Protein AF-A0A4R5L0E7-F1 (afdb_monomer)

pLDDT: mean 81.96, std 18.84, range [42.91, 97.5]

Foldseek 3Di:
DDPVVVVVVVVVVVVLVVVLVVDPDDPVVSVVVVLVVLLVVLCVCVVVVVDPSVVSNVVSVVVVVVVVPDDDDDDDDDPPPPPPPPDDPPPVVVVVVVVVPPPPDD

Sequence (106 aa):
MTDELRAKIGTVAGKLVQEAMTTRLTWEEIVAAFGLAAKATAQAAASAGDAPADECVARARRYFEDAFAQDVHVVIADGDAAKGDAEADENPLLATARRRHMSKLH

Organism: NCBI:txid2546446

Radius of gyration: 26.23 Å; Cα contacts (8 Å, |Δi|>4): 30; chains: 1; bounding box: 37×28×89 Å

Secondary structure (DSSP, 8-state):
--HHHHHHHHHHHHHHHHHHHHSS--HHHHHHHHHHHHHHHHHHHHHTTSS-HHHHHHHHHHHHHHHHTS--------TT------S----HHHHHHHHHSSS---

Solvent-accessible surface area (backbone atoms only — not comparable to full-atom values): 6640 Å² total; per-residue (Å²): 132,55,72,68,58,50,53,52,51,51,54,52,51,51,53,52,51,56,55,50,68,73,43,96,60,53,71,69,55,48,52,51,49,50,53,51,49,44,46,50,52,15,47,51,41,22,73,74,64,78,44,59,54,69,57,28,36,54,49,37,52,51,54,50,54,61,54,67,72,50,94,78,86,86,81,84,78,64,95,77,69,66,79,72,92,81,83,85,84,77,60,75,74,59,64,61,58,60,65,68,72,73,77,82,83,130

Structure (mmCIF, N/CA/C/O backbone):
data_AF-A0A4R5L0E7-F1
#
_entry.id   AF-A0A4R5L0E7-F1
#
loop_
_atom_site.group_PDB
_atom_site.id
_atom_site.type_symbol
_atom_site.label_atom_id
_atom_site.label_alt_id
_atom_site.label_comp_id
_atom_site.label_asym_id
_atom_site.label_entity_id
_atom_site.label_seq_id
_atom_site.pdbx_PDB_ins_code
_atom_site.Cartn_x
_atom_site.Cartn_y
_atom_site.Cartn_z
_atom_site.occupancy
_atom_site.B_iso_or_equiv
_atom_site.auth_seq_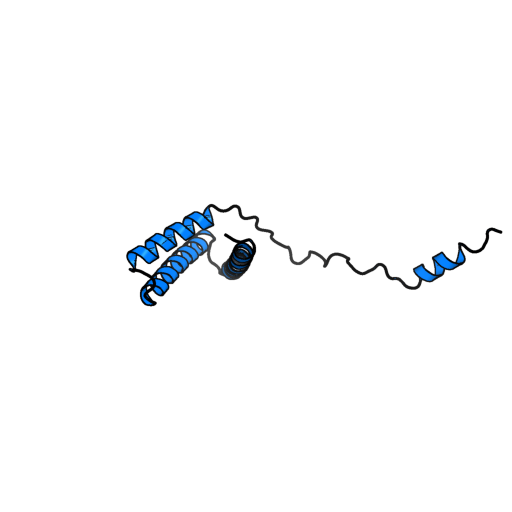id
_atom_site.auth_comp_id
_atom_site.auth_asym_id
_atom_site.auth_atom_id
_atom_site.pdbx_PDB_model_num
ATOM 1 N N . MET A 1 1 ? 13.780 -7.331 5.938 1.00 70.69 1 MET A N 1
ATOM 2 C CA . MET A 1 1 ? 13.447 -5.926 6.262 1.00 70.69 1 MET A CA 1
ATOM 3 C C . MET A 1 1 ? 14.115 -5.593 7.582 1.00 70.69 1 MET A C 1
ATOM 5 O O . MET A 1 1 ? 13.987 -6.401 8.490 1.00 70.69 1 MET A O 1
ATOM 9 N N . THR A 1 2 ? 14.871 -4.498 7.675 1.00 85.94 2 THR A N 1
ATOM 10 C CA . THR A 1 2 ? 15.464 -4.073 8.955 1.00 85.94 2 THR A CA 1
ATOM 11 C C . THR A 1 2 ? 14.374 -3.559 9.896 1.00 85.94 2 THR A C 1
ATOM 13 O O . THR A 1 2 ? 13.331 -3.097 9.426 1.00 85.94 2 THR A O 1
ATOM 16 N N . ASP A 1 3 ? 14.610 -3.606 11.208 1.00 86.06 3 ASP A N 1
ATOM 17 C CA . ASP A 1 3 ? 13.640 -3.111 12.197 1.00 86.06 3 ASP A CA 1
ATOM 18 C C . ASP A 1 3 ? 13.341 -1.619 12.009 1.00 86.06 3 ASP A C 1
ATOM 20 O O . ASP A 1 3 ? 12.195 -1.188 12.122 1.00 86.06 3 ASP A O 1
ATOM 24 N N . GLU A 1 4 ? 14.344 -0.837 11.605 1.00 90.69 4 GLU A N 1
ATOM 25 C CA . GLU A 1 4 ? 14.171 0.580 11.284 1.00 90.69 4 GLU A CA 1
ATOM 26 C C . GLU A 1 4 ? 13.243 0.796 10.076 1.00 90.69 4 GLU A C 1
ATOM 28 O O . GLU A 1 4 ? 12.351 1.646 10.110 1.00 90.69 4 GLU A O 1
ATOM 33 N N . LEU A 1 5 ? 13.416 0.013 9.004 1.00 87.00 5 LEU A N 1
ATOM 34 C CA . LEU A 1 5 ? 12.550 0.093 7.826 1.00 87.00 5 LEU A CA 1
ATOM 35 C C . LEU A 1 5 ? 11.119 -0.343 8.168 1.00 87.00 5 LEU A C 1
ATOM 37 O O . LEU A 1 5 ? 10.165 0.311 7.749 1.00 87.00 5 LEU A O 1
ATOM 41 N N . ARG A 1 6 ? 10.968 -1.392 8.986 1.00 86.50 6 ARG A N 1
ATOM 42 C CA . ARG A 1 6 ? 9.667 -1.852 9.488 1.00 86.50 6 ARG A CA 1
ATOM 43 C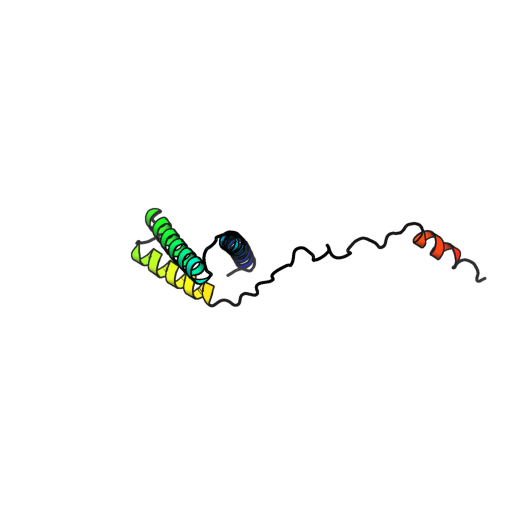 C . ARG A 1 6 ? 8.957 -0.758 10.288 1.00 86.50 6 ARG A C 1
ATOM 45 O O . ARG A 1 6 ? 7.787 -0.492 10.033 1.00 86.50 6 ARG A O 1
ATOM 52 N N . ALA A 1 7 ? 9.659 -0.093 11.205 1.00 89.31 7 ALA A N 1
ATOM 53 C CA . ALA A 1 7 ? 9.104 0.988 12.020 1.00 89.31 7 ALA A CA 1
ATOM 54 C C . ALA A 1 7 ? 8.665 2.196 11.173 1.00 89.31 7 ALA A C 1
ATOM 56 O O . ALA A 1 7 ? 7.596 2.768 11.404 1.00 89.31 7 ALA A O 1
ATOM 57 N N . LYS A 1 8 ? 9.454 2.559 10.152 1.00 93.62 8 LYS A N 1
ATOM 58 C CA . LYS A 1 8 ? 9.103 3.624 9.198 1.00 93.62 8 LYS A CA 1
ATOM 59 C C . LYS A 1 8 ? 7.842 3.277 8.411 1.00 93.62 8 LYS A C 1
ATOM 61 O O . LYS A 1 8 ? 6.932 4.101 8.346 1.00 93.62 8 LYS A O 1
ATOM 66 N N . ILE A 1 9 ? 7.760 2.060 7.871 1.00 91.62 9 ILE A N 1
ATOM 67 C CA . ILE A 1 9 ? 6.571 1.583 7.151 1.00 91.62 9 ILE A CA 1
ATOM 68 C C . ILE A 1 9 ? 5.352 1.580 8.077 1.00 91.62 9 ILE A C 1
ATOM 70 O O . ILE A 1 9 ? 4.319 2.124 7.701 1.00 91.62 9 ILE A O 1
ATOM 74 N N . GLY A 1 10 ? 5.483 1.065 9.303 1.00 91.38 10 GLY A N 1
ATOM 75 C CA . GLY A 1 10 ? 4.404 1.062 10.295 1.00 91.38 10 GLY A CA 1
ATOM 76 C C . GLY A 1 10 ? 3.910 2.469 10.644 1.00 91.38 10 GLY A C 1
ATOM 77 O O . GLY A 1 10 ? 2.708 2.705 10.701 1.00 91.38 10 GLY A O 1
ATOM 78 N N . THR A 1 11 ? 4.823 3.433 10.790 1.00 93.50 11 THR A N 1
ATOM 79 C CA . THR A 1 11 ? 4.471 4.842 11.041 1.00 93.50 11 THR A CA 1
ATOM 80 C C . THR A 1 11 ? 3.693 5.450 9.873 1.00 93.50 11 THR A C 1
ATOM 82 O O . THR A 1 11 ? 2.714 6.163 10.086 1.00 93.50 11 THR A O 1
ATOM 85 N N . VAL A 1 12 ? 4.115 5.188 8.633 1.00 94.62 12 VAL A N 1
ATOM 86 C CA . VAL A 1 12 ? 3.415 5.677 7.435 1.00 94.62 12 VAL A CA 1
ATOM 87 C C . VAL A 1 12 ? 2.047 5.010 7.300 1.00 94.62 12 VAL A C 1
ATOM 89 O O . VAL A 1 12 ? 1.056 5.708 7.101 1.00 94.62 12 VAL A O 1
ATOM 92 N N . ALA A 1 13 ? 1.972 3.690 7.473 1.00 93.25 13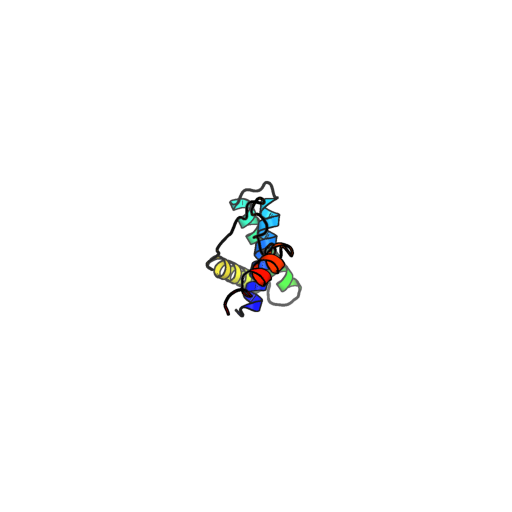 ALA A N 1
ATOM 93 C CA . ALA A 1 13 ? 0.721 2.942 7.431 1.00 93.25 13 ALA A CA 1
ATOM 94 C C . ALA A 1 13 ? -0.270 3.437 8.496 1.00 93.25 13 ALA A C 1
ATOM 96 O O . ALA A 1 13 ? -1.428 3.688 8.176 1.00 93.25 13 ALA A O 1
ATOM 97 N N . GLY A 1 14 ? 0.190 3.674 9.729 1.00 92.44 14 GLY A N 1
ATOM 98 C CA . GLY A 1 14 ? -0.638 4.227 10.802 1.00 92.44 14 GLY A CA 1
ATOM 99 C C . GLY A 1 14 ? -1.223 5.597 10.455 1.00 92.44 14 GLY A C 1
ATOM 100 O O . GLY A 1 14 ? -2.416 5.815 10.644 1.00 92.44 14 GLY A O 1
ATOM 101 N N . LYS A 1 15 ? -0.422 6.495 9.864 1.00 94.31 15 LYS A N 1
ATOM 102 C CA . LYS A 1 15 ? -0.905 7.804 9.389 1.00 94.31 15 LYS A CA 1
ATOM 103 C C . LYS A 1 15 ? -1.948 7.672 8.280 1.00 94.31 15 LYS A C 1
ATOM 105 O O . LYS A 1 15 ? -2.951 8.375 8.312 1.00 94.31 15 LYS A O 1
ATOM 110 N N . LEU A 1 16 ? -1.725 6.774 7.319 1.00 93.56 16 LEU A N 1
ATOM 111 C CA . LEU A 1 16 ? -2.670 6.526 6.227 1.00 93.56 16 LEU A CA 1
ATOM 112 C C . LEU A 1 16 ? -3.996 5.964 6.741 1.00 93.56 16 LEU A C 1
ATOM 114 O O . LEU A 1 16 ? -5.048 6.402 6.290 1.00 93.56 16 LEU A O 1
ATOM 118 N N . VAL A 1 17 ? -3.957 5.034 7.698 1.00 92.62 17 VAL A N 1
ATOM 119 C CA . VAL A 1 17 ? -5.165 4.495 8.337 1.00 92.62 17 VAL A CA 1
ATOM 120 C C . VAL A 1 17 ? -5.881 5.584 9.126 1.00 92.62 17 VAL A C 1
ATOM 122 O O . VAL A 1 17 ? -7.089 5.722 8.984 1.00 92.62 17 VAL A O 1
ATOM 125 N N . GLN A 1 18 ? -5.161 6.390 9.910 1.00 91.69 18 GLN A N 1
ATOM 126 C CA . GLN A 1 18 ? -5.763 7.484 10.670 1.00 91.69 18 GLN A CA 1
ATOM 127 C C . GLN A 1 18 ? -6.479 8.480 9.753 1.00 91.69 18 GLN A C 1
ATOM 129 O O . GLN A 1 18 ? -7.626 8.822 10.019 1.00 91.69 18 GLN A O 1
ATOM 134 N N . GLU A 1 19 ? -5.840 8.894 8.657 1.00 93.50 19 GLU A N 1
ATOM 135 C CA . GLU A 1 19 ? -6.459 9.771 7.660 1.00 93.50 19 GLU A CA 1
ATOM 136 C C . GLU A 1 19 ? -7.667 9.095 7.003 1.00 93.50 19 GLU A C 1
ATOM 138 O O . GLU A 1 19 ? -8.743 9.685 6.926 1.00 93.50 19 GLU A O 1
ATOM 143 N N . ALA A 1 20 ? -7.533 7.829 6.598 1.00 92.81 20 ALA A N 1
ATOM 144 C CA . ALA A 1 20 ? -8.616 7.073 5.981 1.00 92.81 20 ALA A CA 1
ATOM 145 C C . ALA A 1 20 ? -9.842 6.945 6.901 1.00 92.81 20 ALA A C 1
ATOM 147 O O . ALA A 1 20 ? -10.967 7.050 6.422 1.00 92.81 20 ALA A O 1
ATOM 148 N N . MET A 1 21 ? -9.651 6.813 8.216 1.00 88.31 21 MET A N 1
ATOM 149 C CA . MET A 1 21 ? -10.745 6.771 9.197 1.00 88.31 21 MET A CA 1
ATOM 150 C C . MET A 1 21 ? -11.498 8.102 9.330 1.00 88.31 21 MET A C 1
ATOM 152 O O . MET A 1 21 ? -12.627 8.119 9.812 1.00 88.31 21 MET A O 1
ATOM 156 N N . THR A 1 22 ? -10.907 9.221 8.899 1.00 93.50 22 THR A N 1
ATOM 157 C CA . THR A 1 22 ? -11.621 10.508 8.823 1.00 93.50 22 THR A CA 1
ATOM 158 C C . THR A 1 22 ? -12.475 10.633 7.562 1.00 93.50 22 THR A C 1
ATOM 160 O O . THR A 1 22 ? -13.354 11.497 7.480 1.00 93.50 22 THR A O 1
ATOM 163 N N . THR A 1 23 ? -12.245 9.764 6.576 1.00 91.31 23 THR A N 1
ATOM 164 C CA . THR A 1 23 ? -13.067 9.714 5.373 1.00 91.31 23 THR A CA 1
ATOM 165 C C . THR A 1 23 ? -14.409 9.067 5.702 1.00 91.31 23 THR A C 1
ATOM 167 O O . THR A 1 23 ? -14.516 8.202 6.565 1.00 91.31 23 THR A O 1
ATOM 170 N N . ARG A 1 24 ? -15.470 9.468 4.998 1.00 95.56 24 ARG A N 1
ATOM 171 C CA . ARG A 1 24 ? -16.789 8.819 5.121 1.00 95.56 24 ARG A CA 1
ATOM 172 C C . ARG A 1 24 ? -16.891 7.530 4.297 1.00 95.56 24 ARG A C 1
ATOM 174 O O . ARG A 1 24 ? -17.997 7.117 3.961 1.00 95.56 24 ARG A O 1
ATOM 181 N N . LEU A 1 25 ? -15.752 6.959 3.917 1.00 96.00 25 LEU A N 1
ATOM 182 C CA . LEU A 1 25 ? -15.682 5.734 3.141 1.00 96.00 25 LEU A CA 1
ATOM 183 C C . LEU A 1 25 ? -15.832 4.524 4.061 1.00 96.00 25 LEU A C 1
ATOM 185 O O . LEU A 1 25 ? -15.442 4.540 5.228 1.00 96.00 25 LEU A O 1
ATOM 189 N N . THR A 1 26 ? -16.385 3.459 3.507 1.00 96.88 26 THR A N 1
ATOM 190 C CA . THR A 1 26 ? -16.376 2.130 4.117 1.00 96.88 26 THR A CA 1
ATOM 191 C C . THR A 1 26 ? -14.962 1.549 4.127 1.00 96.88 26 THR A C 1
ATOM 193 O O . THR A 1 26 ? -14.077 1.994 3.389 1.00 96.88 26 THR A O 1
ATOM 196 N N . TRP A 1 27 ? -14.721 0.532 4.957 1.00 94.00 27 TRP A N 1
ATOM 197 C CA . TRP A 1 27 ? -13.399 -0.090 5.023 1.00 94.00 27 TRP A CA 1
ATOM 198 C C . TRP A 1 27 ? -13.030 -0.770 3.692 1.00 94.00 27 TRP A C 1
ATOM 200 O O . TRP A 1 27 ? -11.866 -0.724 3.296 1.00 94.00 27 TRP A O 1
ATOM 210 N N . GLU A 1 28 ? -14.000 -1.322 2.954 1.00 96.94 28 GLU A N 1
ATOM 211 C CA .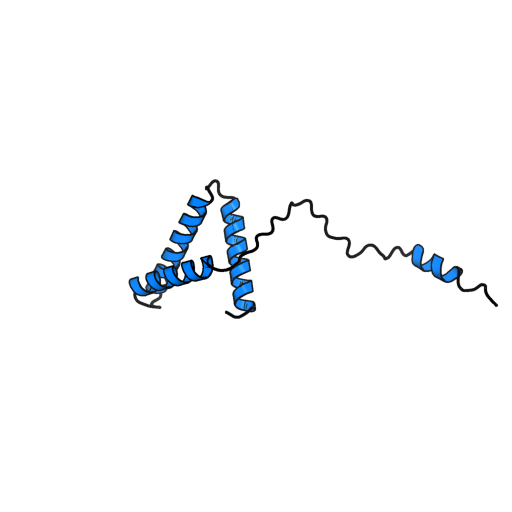 GLU A 1 28 ? -13.787 -1.885 1.617 1.00 96.94 28 GLU A CA 1
ATOM 212 C C . GLU A 1 28 ? -13.332 -0.813 0.616 1.00 96.94 28 GLU A C 1
ATOM 214 O O . GLU A 1 28 ? -12.386 -1.026 -0.146 1.00 96.94 28 GLU A O 1
ATOM 219 N N . GLU A 1 29 ? -13.968 0.361 0.635 1.00 97.50 29 GLU A N 1
ATOM 220 C CA . GLU A 1 29 ? -13.608 1.498 -0.221 1.00 97.50 29 GLU A CA 1
ATOM 221 C C . GLU A 1 29 ? -12.230 2.068 0.136 1.00 97.50 29 GLU A C 1
ATOM 223 O O . GLU A 1 29 ? -11.458 2.419 -0.758 1.00 97.50 29 GLU A O 1
ATOM 228 N N . ILE A 1 30 ? -11.881 2.104 1.424 1.00 96.44 30 ILE A N 1
ATOM 229 C CA . ILE A 1 30 ? -10.545 2.490 1.898 1.00 96.44 30 ILE A CA 1
ATOM 230 C C . ILE A 1 30 ? -9.486 1.506 1.384 1.00 96.44 30 ILE A C 1
ATOM 232 O O . ILE A 1 30 ? -8.456 1.925 0.851 1.00 96.44 30 ILE A O 1
ATOM 236 N N . VAL A 1 31 ? -9.737 0.197 1.480 1.00 94.62 31 VAL A N 1
ATOM 237 C CA . VAL A 1 31 ? -8.827 -0.830 0.945 1.00 94.62 31 VAL A CA 1
ATOM 238 C C . VAL A 1 31 ? -8.679 -0.688 -0.573 1.00 94.62 31 VAL A C 1
ATOM 240 O O . VAL A 1 31 ? -7.559 -0.746 -1.088 1.00 94.62 31 VAL A O 1
ATOM 243 N N . ALA A 1 32 ? -9.772 -0.433 -1.297 1.00 96.00 32 ALA A N 1
ATOM 244 C CA . ALA A 1 32 ? -9.725 -0.166 -2.733 1.00 96.00 32 ALA A CA 1
ATOM 245 C C . ALA A 1 32 ? -8.894 1.089 -3.060 1.00 96.00 32 ALA A C 1
ATOM 247 O O . ALA A 1 32 ? -8.082 1.065 -3.990 1.00 96.00 32 ALA A O 1
ATOM 248 N N . ALA A 1 33 ? -9.029 2.160 -2.271 1.00 96.06 33 ALA A N 1
ATOM 249 C CA . ALA A 1 33 ? -8.231 3.374 -2.413 1.00 96.06 33 ALA A CA 1
ATOM 250 C C . ALA A 1 33 ? -6.732 3.109 -2.194 1.00 96.06 33 ALA A C 1
ATOM 252 O O . ALA A 1 33 ? -5.909 3.593 -2.973 1.00 96.06 33 ALA A O 1
ATOM 253 N N . PHE A 1 34 ? -6.359 2.283 -1.211 1.00 94.69 34 PHE A N 1
ATOM 254 C CA . PHE A 1 34 ? -4.964 1.871 -1.021 1.00 94.69 34 PHE A CA 1
ATOM 255 C C . PHE A 1 34 ? -4.428 1.045 -2.195 1.00 94.69 34 PHE A C 1
ATOM 257 O O . PHE A 1 34 ? -3.294 1.265 -2.621 1.00 94.69 34 PHE A O 1
ATOM 264 N N . GLY A 1 35 ? -5.236 0.157 -2.779 1.00 95.56 35 GLY A N 1
ATOM 265 C CA . GLY A 1 35 ? -4.864 -0.573 -3.995 1.00 95.56 35 GLY A CA 1
ATOM 266 C C . GLY A 1 35 ? -4.620 0.353 -5.196 1.00 95.56 35 GLY A C 1
ATOM 267 O O . GLY A 1 35 ? -3.636 0.191 -5.924 1.00 95.56 35 GLY A O 1
ATOM 268 N N . LEU A 1 36 ? -5.472 1.369 -5.382 1.00 96.69 36 LEU A N 1
ATOM 269 C CA . LEU A 1 36 ? -5.280 2.401 -6.409 1.00 96.69 36 LEU A CA 1
ATOM 270 C C . LEU A 1 36 ? -4.008 3.216 -6.160 1.00 96.69 36 LEU A C 1
ATOM 272 O O . LEU A 1 36 ? -3.233 3.425 -7.094 1.00 96.69 36 LEU A O 1
ATOM 276 N N . ALA A 1 37 ? -3.761 3.625 -4.913 1.00 95.50 37 ALA A N 1
ATOM 277 C CA . ALA A 1 37 ? -2.552 4.345 -4.531 1.00 95.50 37 ALA A CA 1
ATOM 278 C C . ALA A 1 37 ? -1.290 3.514 -4.811 1.00 95.50 37 ALA A C 1
ATOM 280 O O . ALA A 1 37 ? -0.361 4.021 -5.434 1.00 95.50 37 ALA A O 1
ATOM 281 N N . ALA A 1 38 ? -1.280 2.224 -4.458 1.00 95.62 38 ALA A N 1
ATOM 282 C CA . ALA A 1 38 ? -0.159 1.324 -4.733 1.00 95.62 38 ALA A CA 1
ATOM 283 C C . ALA A 1 38 ? 0.144 1.213 -6.238 1.00 95.62 38 ALA A C 1
ATOM 285 O O . ALA A 1 38 ? 1.303 1.302 -6.656 1.00 95.62 38 ALA A O 1
ATOM 286 N N . LYS A 1 39 ? -0.892 1.083 -7.079 1.00 96.25 39 LYS A N 1
ATOM 287 C CA . LYS A 1 39 ? -0.728 1.080 -8.540 1.00 96.25 39 LYS A CA 1
ATOM 288 C C . LYS A 1 39 ? -0.217 2.425 -9.062 1.00 96.25 39 LYS A C 1
ATOM 290 O O . LYS A 1 39 ? 0.666 2.437 -9.917 1.00 96.25 39 LYS A O 1
ATOM 295 N N . ALA A 1 40 ? -0.734 3.541 -8.551 1.00 97.25 40 ALA A N 1
ATOM 296 C CA . ALA A 1 40 ? -0.278 4.876 -8.932 1.00 97.25 40 ALA A CA 1
ATOM 297 C C . ALA A 1 40 ? 1.197 5.098 -8.557 1.00 97.25 40 ALA A C 1
ATOM 299 O O . ALA A 1 40 ? 1.954 5.644 -9.356 1.00 97.25 40 ALA A O 1
ATOM 300 N N . THR A 1 41 ? 1.642 4.601 -7.398 1.00 96.06 41 THR A N 1
ATOM 301 C CA . THR A 1 41 ? 3.058 4.612 -7.002 1.00 96.06 41 THR A CA 1
ATOM 302 C C . THR A 1 41 ? 3.926 3.823 -7.983 1.00 96.06 41 THR A C 1
ATOM 304 O O . THR A 1 41 ? 4.971 4.320 -8.395 1.00 96.06 41 THR A O 1
ATOM 307 N N . ALA A 1 42 ? 3.490 2.636 -8.423 1.00 97.00 42 ALA A N 1
ATOM 308 C CA . ALA A 1 42 ? 4.193 1.885 -9.468 1.00 97.00 42 ALA A CA 1
ATOM 309 C C . ALA A 1 42 ? 4.285 2.650 -10.790 1.00 97.00 42 ALA A C 1
ATOM 311 O O . ALA A 1 42 ? 5.337 2.665 -11.423 1.00 97.00 42 ALA A O 1
ATOM 312 N N . GLN A 1 43 ? 3.193 3.284 -11.216 1.00 97.00 43 GLN A N 1
ATOM 313 C CA . GLN A 1 43 ? 3.188 4.076 -12.444 1.00 97.00 43 GLN A CA 1
ATOM 314 C C . GLN A 1 43 ? 4.130 5.279 -12.337 1.00 97.00 43 GLN A C 1
ATOM 316 O O . GLN A 1 43 ? 4.854 5.559 -13.287 1.00 97.00 43 GLN A O 1
ATOM 321 N N . ALA A 1 44 ? 4.186 5.935 -11.176 1.00 97.31 44 ALA A N 1
ATOM 322 C CA . ALA A 1 44 ? 5.133 7.015 -10.919 1.00 97.31 44 ALA A CA 1
ATOM 323 C C . ALA A 1 44 ? 6.595 6.534 -10.973 1.00 97.31 44 ALA A C 1
ATOM 325 O O . ALA A 1 44 ? 7.422 7.198 -11.591 1.00 97.31 44 ALA A O 1
ATOM 326 N N . ALA A 1 45 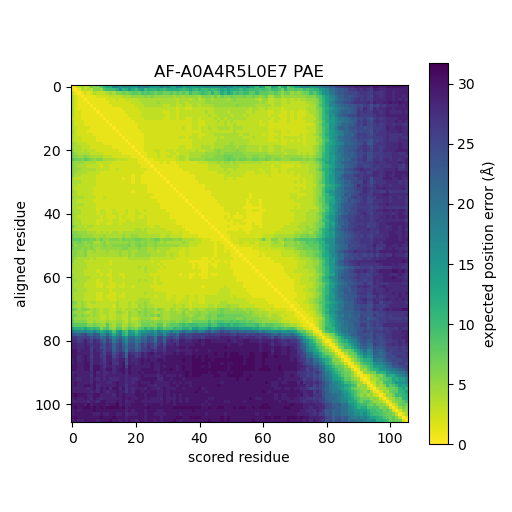? 6.903 5.364 -10.400 1.00 96.00 45 ALA A N 1
ATOM 327 C CA . ALA A 1 45 ? 8.232 4.748 -10.484 1.00 96.00 45 ALA A CA 1
ATOM 328 C C . ALA A 1 45 ? 8.627 4.429 -11.938 1.00 96.00 45 ALA A C 1
ATOM 330 O O . ALA A 1 45 ? 9.733 4.742 -12.377 1.00 96.00 45 ALA A O 1
ATOM 331 N N . ALA A 1 46 ? 7.692 3.892 -12.727 1.00 97.06 46 ALA A N 1
ATOM 332 C CA . ALA A 1 46 ? 7.912 3.654 -14.151 1.00 97.06 46 ALA A CA 1
ATOM 333 C C . ALA A 1 46 ? 8.173 4.960 -14.919 1.00 97.06 46 ALA A C 1
ATOM 335 O O . ALA A 1 46 ? 9.089 5.031 -15.734 1.00 97.06 46 ALA A O 1
ATOM 336 N N . SER A 1 47 ? 7.409 6.021 -14.632 1.00 96.19 47 SER A N 1
ATOM 337 C CA . SER A 1 47 ? 7.630 7.352 -15.215 1.00 96.19 47 SER A CA 1
ATOM 338 C C . SER A 1 47 ? 8.969 7.977 -14.814 1.00 96.19 47 SER A C 1
ATOM 340 O O . SER A 1 47 ? 9.513 8.764 -15.583 1.00 96.19 47 SER A O 1
ATOM 342 N N . ALA A 1 48 ? 9.512 7.621 -13.647 1.00 96.19 48 ALA A N 1
ATOM 343 C CA . ALA A 1 48 ? 10.845 8.028 -13.208 1.00 96.19 48 ALA A CA 1
ATOM 344 C C . ALA A 1 48 ? 11.981 7.215 -13.863 1.00 96.19 48 ALA A C 1
ATOM 346 O O . ALA A 1 48 ? 13.146 7.582 -13.726 1.00 96.19 48 ALA A O 1
ATOM 347 N N . GLY A 1 49 ? 11.652 6.154 -14.608 1.00 95.06 49 GLY A N 1
ATOM 348 C CA . GLY A 1 49 ? 12.617 5.313 -15.317 1.00 95.06 49 GLY A CA 1
ATOM 349 C C . GLY A 1 49 ? 13.155 4.131 -14.507 1.00 95.06 49 GLY A C 1
ATOM 350 O O . GLY A 1 49 ? 14.147 3.539 -14.924 1.00 95.06 49 GLY A O 1
ATOM 351 N N . ASP A 1 50 ? 12.520 3.766 -13.386 1.00 93.88 50 ASP A N 1
ATOM 352 C CA . ASP A 1 50 ? 12.997 2.673 -12.525 1.00 93.88 50 ASP A CA 1
ATOM 353 C C . ASP A 1 50 ? 12.928 1.297 -13.212 1.00 93.88 50 ASP A C 1
ATOM 355 O O . ASP A 1 50 ? 13.822 0.468 -13.037 1.00 93.88 50 ASP A O 1
ATOM 359 N N . ALA A 1 51 ? 11.850 1.033 -13.960 1.00 95.38 51 ALA A N 1
ATOM 360 C CA . ALA A 1 51 ? 11.621 -0.186 -14.741 1.00 95.38 51 ALA A CA 1
ATOM 361 C C . ALA A 1 51 ? 10.451 0.024 -15.734 1.00 95.38 51 ALA A C 1
ATOM 363 O O . ALA A 1 51 ? 9.735 1.028 -15.638 1.00 95.38 51 ALA A O 1
ATOM 364 N N . PRO A 1 52 ? 10.219 -0.902 -16.688 1.00 96.75 52 PRO A N 1
ATOM 365 C CA . PRO A 1 52 ? 9.018 -0.900 -17.522 1.00 96.75 52 PRO A CA 1
ATOM 366 C C . PRO A 1 52 ? 7.725 -0.855 -16.693 1.00 96.75 52 PRO A C 1
ATOM 368 O O . PRO A 1 52 ? 7.647 -1.398 -15.590 1.00 96.75 52 PRO A O 1
ATOM 371 N N . ALA A 1 53 ? 6.686 -0.205 -17.223 1.00 94.25 53 ALA A N 1
ATOM 372 C CA . ALA A 1 53 ? 5.457 0.063 -16.472 1.00 94.25 53 ALA A CA 1
ATOM 373 C C . ALA A 1 53 ? 4.728 -1.205 -16.002 1.00 94.25 53 ALA A C 1
ATOM 375 O O . ALA A 1 53 ? 4.197 -1.244 -14.891 1.00 94.25 53 ALA A O 1
ATOM 376 N N . ASP A 1 54 ? 4.708 -2.243 -16.830 1.00 95.75 54 ASP A N 1
ATOM 377 C CA . ASP A 1 54 ? 4.161 -3.556 -16.503 1.00 95.75 54 ASP A CA 1
ATOM 378 C C . ASP A 1 54 ? 4.954 -4.240 -15.383 1.00 95.75 54 ASP A C 1
ATOM 380 O O . ASP A 1 54 ? 4.354 -4.777 -14.449 1.00 95.75 54 ASP A O 1
ATOM 384 N N . GLU A 1 55 ? 6.283 -4.136 -15.410 1.00 96.44 55 GLU A N 1
ATOM 385 C CA . GLU A 1 55 ? 7.153 -4.666 -14.360 1.00 96.44 55 GLU A CA 1
ATOM 386 C C . GLU A 1 55 ? 6.961 -3.919 -13.030 1.00 96.44 55 GLU A C 1
ATOM 388 O O . GLU A 1 55 ? 6.796 -4.552 -11.984 1.00 96.44 55 GLU A O 1
ATOM 393 N N . CYS A 1 56 ? 6.910 -2.583 -13.049 1.00 96.81 56 CYS A N 1
ATOM 394 C CA . CYS A 1 56 ? 6.632 -1.773 -11.861 1.00 96.81 56 CYS A CA 1
ATOM 395 C C . CYS A 1 56 ? 5.288 -2.148 -11.226 1.00 96.81 56 CYS A C 1
ATOM 397 O O . CYS A 1 56 ? 5.207 -2.326 -10.009 1.00 96.81 56 CYS A O 1
ATOM 399 N N . VAL A 1 57 ? 4.233 -2.299 -12.035 1.00 96.56 57 VAL A N 1
ATOM 400 C CA . VAL A 1 57 ? 2.895 -2.664 -11.545 1.00 96.56 57 VAL A CA 1
ATOM 401 C C . VAL A 1 57 ? 2.881 -4.087 -10.988 1.00 96.56 57 VAL A C 1
ATOM 403 O O . VAL A 1 57 ? 2.321 -4.308 -9.913 1.00 96.56 57 VAL A O 1
ATOM 406 N N . ALA A 1 58 ? 3.525 -5.045 -11.660 1.00 97.00 58 ALA A N 1
ATOM 407 C CA . ALA A 1 58 ? 3.642 -6.416 -11.167 1.00 97.00 58 ALA A CA 1
ATOM 408 C C . ALA A 1 58 ? 4.395 -6.475 -9.827 1.00 97.00 58 ALA A C 1
ATOM 410 O O . ALA A 1 58 ? 3.953 -7.145 -8.890 1.00 97.00 58 ALA A O 1
ATOM 411 N N . ARG A 1 59 ? 5.494 -5.721 -9.701 1.00 96.69 59 ARG A N 1
ATOM 412 C CA . ARG A 1 59 ? 6.265 -5.610 -8.456 1.00 96.69 59 ARG A CA 1
ATOM 413 C C . ARG A 1 59 ? 5.455 -4.963 -7.340 1.00 96.69 59 ARG A C 1
ATOM 415 O O . ARG A 1 59 ? 5.448 -5.497 -6.236 1.00 96.69 59 ARG A O 1
ATOM 422 N N . ALA A 1 60 ? 4.748 -3.864 -7.601 1.00 96.38 60 ALA A N 1
ATOM 423 C CA . ALA A 1 60 ? 3.915 -3.223 -6.583 1.00 96.38 60 ALA A CA 1
ATOM 424 C C . ALA A 1 60 ? 2.783 -4.128 -6.101 1.00 96.38 60 ALA A C 1
ATOM 426 O O . ALA A 1 60 ? 2.536 -4.178 -4.901 1.00 96.38 60 ALA A O 1
ATOM 427 N N . ARG A 1 61 ? 2.147 -4.890 -7.000 1.00 96.50 61 ARG A N 1
ATOM 428 C CA . ARG A 1 61 ? 1.147 -5.888 -6.608 1.00 96.50 61 ARG A CA 1
ATOM 429 C C . ARG A 1 61 ? 1.739 -6.926 -5.658 1.00 96.50 61 ARG A C 1
ATOM 431 O O . ARG A 1 61 ? 1.175 -7.153 -4.595 1.00 96.50 61 ARG A O 1
ATOM 438 N N . ARG A 1 62 ? 2.896 -7.494 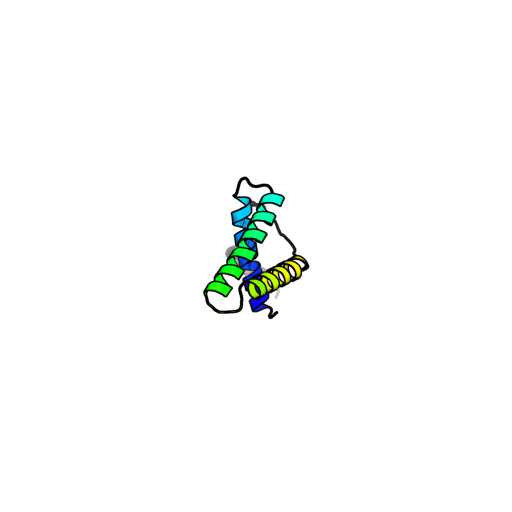-6.009 1.00 96.31 62 ARG A N 1
ATOM 439 C CA . ARG A 1 62 ? 3.592 -8.460 -5.153 1.00 96.31 62 ARG A CA 1
ATOM 440 C C . ARG A 1 62 ? 3.938 -7.862 -3.789 1.00 96.31 62 ARG A C 1
ATOM 442 O O . ARG A 1 62 ? 3.640 -8.473 -2.776 1.00 96.31 62 ARG A O 1
ATOM 449 N N . TYR A 1 63 ? 4.516 -6.661 -3.750 1.00 93.94 63 TYR A N 1
ATOM 450 C CA . TYR A 1 63 ? 4.846 -6.004 -2.481 1.00 93.94 63 TYR A CA 1
ATOM 451 C C . TYR A 1 63 ? 3.611 -5.682 -1.640 1.00 93.94 63 TYR A C 1
ATOM 453 O O . TYR A 1 63 ? 3.676 -5.771 -0.419 1.00 93.94 63 TYR A O 1
ATOM 461 N N . PHE A 1 64 ? 2.498 -5.315 -2.274 1.00 93.75 64 PHE A N 1
ATOM 462 C CA . PHE A 1 64 ? 1.237 -5.074 -1.585 1.00 93.75 64 PHE A CA 1
ATOM 463 C C . PHE A 1 64 ? 0.691 -6.362 -0.959 1.00 93.75 64 PHE A C 1
ATOM 465 O O . PHE A 1 64 ? 0.347 -6.361 0.218 1.00 93.75 64 PHE A O 1
ATOM 472 N N . GLU A 1 65 ? 0.670 -7.466 -1.709 1.00 94.75 65 GLU A N 1
ATOM 473 C CA . GLU A 1 65 ? 0.241 -8.785 -1.222 1.00 94.75 65 GLU A CA 1
ATOM 474 C C . GLU A 1 65 ? 1.163 -9.300 -0.097 1.00 94.75 65 GLU A C 1
ATOM 476 O O . GLU A 1 65 ? 0.677 -9.709 0.958 1.00 94.75 65 GLU A O 1
ATOM 481 N N . ASP A 1 66 ? 2.486 -9.187 -0.265 1.00 93.25 66 ASP A N 1
ATOM 482 C CA . ASP A 1 66 ? 3.487 -9.576 0.741 1.00 93.25 66 ASP A CA 1
ATOM 483 C C . ASP A 1 66 ? 3.363 -8.749 2.038 1.00 93.25 66 ASP A C 1
ATOM 485 O O . ASP A 1 66 ? 3.576 -9.269 3.138 1.00 93.25 66 ASP A O 1
ATOM 489 N N . ALA A 1 67 ? 3.037 -7.456 1.924 1.00 91.50 67 ALA A N 1
ATOM 490 C CA . ALA A 1 67 ? 2.807 -6.572 3.066 1.00 91.50 67 ALA A CA 1
ATOM 4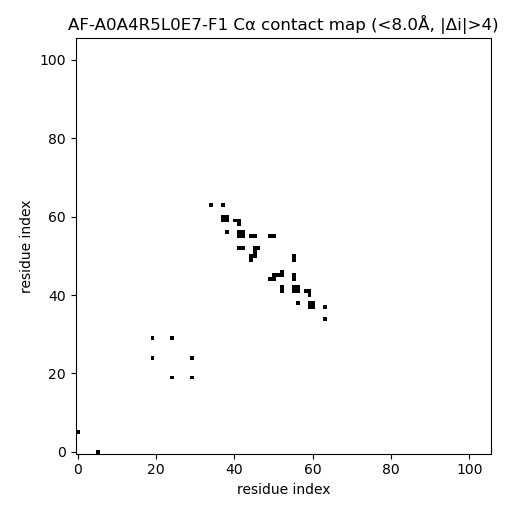91 C C . ALA A 1 67 ? 1.465 -6.854 3.752 1.00 91.50 67 ALA A C 1
ATOM 493 O O . ALA A 1 67 ? 1.392 -6.827 4.977 1.00 91.50 67 ALA A O 1
ATOM 494 N N . PHE A 1 68 ? 0.420 -7.154 2.979 1.00 91.25 68 PHE A N 1
ATOM 495 C CA . PHE A 1 68 ? -0.900 -7.506 3.501 1.00 91.25 68 PHE A CA 1
ATOM 496 C C . PHE A 1 68 ? -0.884 -8.827 4.281 1.00 91.25 68 PHE A C 1
ATOM 498 O O . PHE A 1 68 ? -1.638 -8.990 5.233 1.00 91.25 68 PHE A O 1
ATOM 505 N N . ALA A 1 69 ? 0.001 -9.754 3.913 1.00 93.06 69 ALA A N 1
ATOM 506 C CA . ALA A 1 69 ? 0.193 -11.019 4.618 1.00 93.06 69 ALA A CA 1
ATOM 507 C C . ALA A 1 69 ? 0.960 -10.893 5.952 1.00 93.06 69 ALA A C 1
ATOM 509 O O . ALA A 1 69 ? 1.162 -11.901 6.627 1.00 93.06 69 ALA A O 1
ATOM 510 N N . GLN A 1 70 ? 1.435 -9.699 6.327 1.00 90.25 70 GLN A N 1
ATOM 511 C CA . GLN A 1 70 ? 2.121 -9.491 7.605 1.00 90.25 70 GLN A CA 1
ATOM 512 C C . GLN A 1 70 ? 1.123 -9.432 8.767 1.00 90.25 70 GLN A C 1
ATOM 514 O O . GLN A 1 70 ? 0.048 -8.847 8.643 1.00 90.25 70 GLN A O 1
ATOM 519 N N . ASP A 1 71 ? 1.525 -9.948 9.929 1.00 90.81 71 ASP A N 1
ATOM 520 C CA . ASP A 1 71 ? 0.755 -9.789 11.162 1.00 90.81 71 ASP A CA 1
ATOM 521 C C . ASP A 1 71 ? 0.770 -8.323 11.627 1.00 90.81 71 ASP A C 1
ATOM 523 O O . ASP A 1 71 ? 1.831 -7.716 11.810 1.00 90.81 71 ASP A O 1
ATOM 527 N N . VAL A 1 72 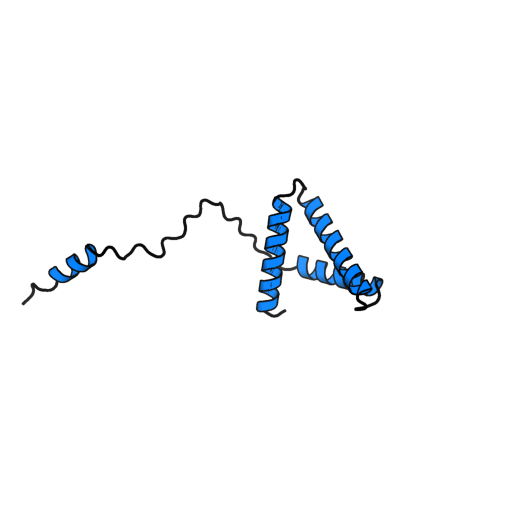? -0.419 -7.752 11.842 1.00 89.12 72 VAL A N 1
ATOM 528 C CA . VAL A 1 72 ? -0.597 -6.373 12.315 1.00 89.12 72 VAL A CA 1
ATOM 529 C C . VAL A 1 72 ? -1.490 -6.358 13.551 1.00 89.12 72 VAL A C 1
ATOM 531 O O . VAL A 1 72 ? -2.611 -6.860 13.536 1.00 89.12 72 VAL A O 1
ATOM 534 N N . HIS 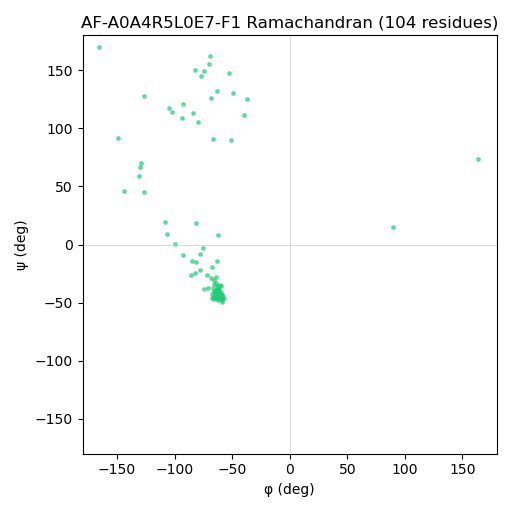A 1 73 ? -1.008 -5.717 14.617 1.00 88.94 73 HIS A N 1
ATOM 535 C CA . HIS A 1 73 ? -1.793 -5.437 15.816 1.00 88.94 73 HIS A CA 1
ATOM 536 C C . HIS A 1 73 ? -2.234 -3.974 15.815 1.00 88.94 73 HIS A C 1
ATOM 538 O O . HIS A 1 73 ? -1.406 -3.068 15.917 1.00 88.94 73 HIS A O 1
ATOM 544 N N . VAL A 1 74 ? -3.542 -3.743 15.701 1.00 86.25 74 VAL A N 1
ATOM 545 C CA . VAL A 1 74 ? -4.134 -2.404 15.773 1.00 86.25 74 VAL A CA 1
ATOM 546 C C . VAL A 1 74 ? -4.543 -2.126 17.216 1.00 86.25 74 VAL A C 1
ATOM 548 O O . VAL A 1 74 ? -5.353 -2.854 17.785 1.00 86.25 74 VAL A O 1
ATOM 551 N N . VAL A 1 75 ? -3.985 -1.068 17.804 1.00 86.75 75 VAL A N 1
ATOM 552 C CA . VAL A 1 75 ? -4.377 -0.569 19.128 1.00 86.75 75 VAL A CA 1
ATOM 553 C C . VAL A 1 75 ? -5.199 0.696 18.928 1.00 86.75 75 VAL A C 1
ATOM 555 O O . VAL A 1 75 ? -4.695 1.686 18.401 1.00 86.75 75 VAL A O 1
ATOM 558 N N . ILE A 1 76 ? -6.463 0.661 19.345 1.00 81.75 76 ILE A N 1
ATOM 559 C CA . ILE A 1 76 ? -7.327 1.840 19.388 1.00 81.75 76 ILE A CA 1
ATOM 560 C C . ILE A 1 76 ? -7.201 2.411 20.796 1.00 81.75 76 ILE A C 1
ATOM 562 O O . ILE A 1 76 ? -7.646 1.793 21.760 1.00 81.75 76 ILE A O 1
ATOM 566 N N . ALA A 1 77 ? -6.533 3.554 20.920 1.00 79.50 77 ALA A N 1
ATOM 567 C CA . ALA A 1 77 ? -6.502 4.285 22.175 1.00 79.50 77 ALA A CA 1
ATOM 568 C C . ALA A 1 77 ? -7.758 5.157 22.253 1.00 79.50 77 ALA A C 1
ATOM 570 O O . ALA A 1 77 ? -7.898 6.104 21.477 1.00 79.50 77 ALA A O 1
ATOM 571 N N . ASP A 1 78 ? -8.657 4.850 23.187 1.00 71.44 78 ASP A N 1
ATOM 572 C CA . ASP A 1 78 ? -9.671 5.815 23.595 1.00 71.44 78 ASP A CA 1
ATOM 573 C C . ASP A 1 78 ? -8.953 7.013 24.222 1.00 71.44 78 ASP A C 1
ATOM 575 O O . ASP A 1 78 ? -8.060 6.855 25.060 1.00 71.44 78 ASP A O 1
ATOM 579 N N . GLY A 1 79 ? -9.328 8.224 23.809 1.00 57.72 79 GLY A N 1
ATOM 580 C CA . GLY A 1 79 ? -8.711 9.482 24.250 1.00 57.72 79 GLY A CA 1
ATOM 581 C C . GLY A 1 79 ? -8.828 9.783 25.751 1.00 57.72 79 GLY A C 1
ATOM 582 O O . GLY A 1 79 ? -8.466 10.881 26.161 1.00 57.72 79 GLY A O 1
ATOM 583 N N . ASP A 1 80 ? -9.314 8.831 26.550 1.00 50.34 80 ASP A N 1
ATOM 584 C CA . ASP A 1 80 ? -9.439 8.904 28.007 1.00 50.34 80 ASP A CA 1
ATOM 585 C C . ASP A 1 80 ? -8.408 8.031 28.746 1.00 50.34 80 ASP A C 1
ATOM 587 O O . ASP A 1 80 ? -8.452 7.881 29.967 1.00 50.34 80 ASP A O 1
ATOM 591 N N . ALA A 1 81 ? -7.429 7.465 28.029 1.00 49.78 81 ALA A N 1
ATOM 592 C CA . ALA A 1 81 ? -6.239 6.924 28.669 1.00 49.78 81 ALA A CA 1
ATOM 593 C C . ALA A 1 81 ? -5.446 8.088 29.280 1.00 49.78 81 ALA A C 1
ATOM 595 O O . ALA A 1 81 ? -4.613 8.718 28.622 1.00 49.78 81 ALA A O 1
ATOM 596 N N . ALA A 1 82 ? -5.749 8.381 30.548 1.00 46.62 82 ALA A N 1
ATOM 597 C CA . ALA A 1 82 ? -4.938 9.201 31.425 1.00 46.62 82 ALA A CA 1
ATOM 598 C C . ALA A 1 82 ? -3.465 8.916 31.130 1.00 46.62 82 ALA A C 1
ATOM 600 O O . ALA A 1 82 ? -3.034 7.759 31.146 1.00 46.62 82 ALA A O 1
ATOM 601 N N . LYS A 1 83 ? -2.709 9.980 30.827 1.00 48.91 83 LYS A N 1
ATOM 602 C CA . LYS A 1 83 ? -1.248 9.964 30.907 1.00 48.91 83 LYS A CA 1
ATOM 603 C C . LYS A 1 83 ? -0.899 9.181 32.164 1.00 48.91 83 LYS A C 1
ATOM 605 O O . LYS A 1 83 ? -1.243 9.635 33.251 1.00 48.91 83 LYS A O 1
ATOM 610 N N . GLY A 1 84 ? -0.320 7.994 31.991 1.00 43.31 84 GLY A N 1
ATOM 611 C CA . GLY A 1 84 ? 0.061 7.158 33.115 1.00 43.31 84 GLY A CA 1
ATOM 612 C C . GLY A 1 84 ? 0.840 8.008 34.107 1.00 43.31 84 GLY A C 1
ATOM 613 O O . GLY A 1 84 ? 1.736 8.751 33.699 1.00 43.31 84 GLY A O 1
ATOM 614 N N . ASP A 1 85 ? 0.435 7.924 35.372 1.00 43.62 85 ASP A N 1
ATOM 615 C CA . ASP A 1 85 ? 1.141 8.459 36.528 1.00 43.62 85 ASP A CA 1
ATOM 616 C C . ASP A 1 85 ? 2.597 7.982 36.493 1.00 43.62 85 ASP A C 1
ATOM 618 O O . ASP A 1 85 ? 2.961 6.923 36.999 1.00 43.62 85 ASP A O 1
ATOM 622 N N . ALA A 1 86 ? 3.438 8.771 35.845 1.00 51.16 86 ALA A N 1
ATOM 623 C CA . ALA A 1 86 ? 4.880 8.664 35.864 1.00 51.16 86 ALA A CA 1
ATOM 624 C C . ALA A 1 86 ? 5.430 10.061 36.156 1.00 51.16 86 ALA A C 1
ATOM 626 O O . ALA A 1 86 ? 6.093 10.645 35.312 1.00 51.16 86 ALA A O 1
ATOM 627 N N . GLU A 1 87 ? 5.029 10.613 37.309 1.00 46.09 87 GLU A N 1
ATOM 628 C CA . GLU A 1 87 ? 5.746 11.596 38.146 1.00 46.09 87 GLU A CA 1
ATOM 629 C C . GLU A 1 87 ? 4.762 12.248 39.132 1.00 46.09 87 GLU A C 1
ATOM 631 O O . GLU A 1 87 ? 4.354 13.398 38.998 1.00 46.09 87 GLU A O 1
ATOM 636 N N . ALA A 1 88 ? 4.356 11.496 40.153 1.00 47.16 88 ALA A N 1
ATOM 637 C CA . ALA A 1 88 ? 3.720 12.070 41.336 1.00 47.16 88 ALA A CA 1
ATOM 638 C C . ALA A 1 88 ? 4.142 11.307 42.599 1.00 47.16 88 ALA A C 1
ATOM 640 O O . ALA A 1 88 ? 3.308 10.967 43.430 1.00 47.16 88 ALA A O 1
ATOM 641 N N . ASP A 1 89 ? 5.441 11.028 42.751 1.00 52.25 89 ASP A N 1
ATOM 642 C CA . ASP A 1 89 ? 5.990 10.590 44.044 1.00 52.25 89 ASP A CA 1
ATOM 643 C C . ASP A 1 89 ? 7.172 11.450 44.501 1.00 52.25 89 ASP A C 1
ATOM 645 O O . ASP A 1 89 ? 8.188 10.968 44.987 1.00 52.25 89 ASP A O 1
ATOM 649 N N . GLU A 1 90 ? 7.016 12.767 44.385 1.00 56.16 90 GLU A N 1
ATOM 650 C CA . GLU A 1 90 ? 7.826 13.714 45.147 1.00 56.16 90 GLU A CA 1
ATOM 651 C C . GLU A 1 90 ? 6.909 14.718 45.841 1.00 56.16 90 GLU A C 1
ATOM 653 O O . GLU A 1 90 ? 6.835 15.893 45.496 1.00 56.16 90 GLU A O 1
ATOM 658 N N . ASN A 1 91 ? 6.176 14.248 46.854 1.00 54.16 91 ASN A N 1
ATOM 659 C CA . ASN A 1 91 ? 5.612 15.151 47.848 1.00 54.16 91 ASN A CA 1
ATOM 660 C C . ASN A 1 91 ? 6.725 15.513 48.858 1.00 54.16 91 ASN A C 1
ATOM 662 O O . ASN A 1 91 ? 7.061 14.686 49.718 1.00 54.16 91 ASN A O 1
ATOM 666 N N . PRO A 1 92 ? 7.301 16.732 48.819 1.00 58.53 92 PRO A N 1
ATOM 667 C CA . PRO A 1 92 ? 8.419 17.121 49.687 1.00 58.53 92 PRO A CA 1
ATOM 668 C C . PRO A 1 92 ? 8.060 17.112 51.185 1.00 58.53 92 PRO A C 1
ATOM 670 O O . PRO A 1 92 ? 8.947 17.112 52.046 1.00 58.53 92 PRO A O 1
ATOM 673 N N . LEU A 1 93 ? 6.769 17.046 51.527 1.00 57.84 93 LEU A N 1
ATOM 674 C CA . LEU A 1 93 ? 6.296 16.940 52.907 1.00 57.84 93 LEU A CA 1
ATOM 675 C C . LEU A 1 93 ? 6.432 15.519 53.486 1.00 57.84 93 LEU A C 1
ATOM 677 O O . LEU A 1 93 ? 6.535 15.368 54.702 1.00 57.84 93 LEU A O 1
ATOM 681 N N . LEU A 1 94 ? 6.512 14.475 52.649 1.00 55.12 94 LEU A N 1
ATOM 682 C CA . LEU A 1 94 ? 6.711 13.087 53.102 1.00 55.12 94 LEU A CA 1
ATOM 683 C C . LEU A 1 94 ? 8.195 12.733 53.301 1.00 55.12 94 LEU A C 1
ATOM 685 O O . LEU A 1 94 ? 8.529 11.902 54.152 1.00 55.12 94 LEU A O 1
ATOM 689 N N . ALA A 1 95 ? 9.102 13.409 52.590 1.00 53.28 95 ALA A N 1
ATOM 690 C CA . ALA A 1 95 ? 10.548 13.213 52.724 1.00 53.28 95 ALA A CA 1
ATOM 691 C C . ALA A 1 95 ? 11.083 13.649 54.104 1.00 53.28 95 ALA A C 1
ATOM 693 O O . ALA A 1 95 ? 11.986 13.023 54.668 1.00 53.28 95 ALA A O 1
ATOM 694 N N . THR A 1 96 ? 10.500 14.694 54.697 1.00 54.78 96 THR A N 1
ATOM 695 C CA . THR A 1 96 ? 10.913 15.210 56.014 1.00 54.78 96 THR A CA 1
ATOM 696 C C . THR A 1 96 ? 10.315 14.429 57.187 1.00 54.78 96 THR A C 1
ATOM 698 O O . THR A 1 96 ? 10.931 14.367 58.255 1.00 54.78 96 THR A O 1
ATOM 701 N N . ALA A 1 97 ? 9.177 13.754 56.989 1.00 53.53 97 ALA A N 1
ATOM 702 C CA . ALA A 1 97 ? 8.553 12.910 58.008 1.00 53.53 97 ALA A CA 1
ATOM 703 C C . ALA A 1 97 ? 9.349 11.618 58.273 1.00 53.53 97 ALA A C 1
ATOM 705 O O . ALA A 1 97 ? 9.517 11.218 59.426 1.00 53.53 97 ALA A O 1
ATOM 706 N N . ARG A 1 98 ? 9.934 11.003 57.233 1.00 54.41 98 ARG A N 1
ATOM 707 C CA . ARG A 1 98 ? 10.758 9.785 57.382 1.00 54.41 98 ARG A CA 1
ATOM 708 C C . ARG A 1 98 ? 12.083 10.030 58.111 1.00 54.41 98 ARG A C 1
ATOM 710 O O . ARG A 1 98 ? 12.565 9.145 58.812 1.00 54.41 98 ARG A O 1
ATOM 717 N N . ARG A 1 99 ? 12.652 11.238 58.020 1.00 54.09 99 ARG A N 1
ATOM 718 C CA . ARG A 1 99 ? 13.934 11.571 58.671 1.00 54.09 99 ARG A CA 1
ATOM 719 C C . ARG A 1 99 ? 13.843 11.702 60.192 1.00 54.09 99 ARG A C 1
ATOM 721 O O . ARG A 1 99 ? 14.840 11.490 60.873 1.00 54.09 99 ARG A O 1
ATOM 728 N N . ARG A 1 100 ? 12.672 12.046 60.737 1.00 53.97 100 ARG A N 1
ATOM 729 C CA . ARG A 1 100 ? 12.490 12.239 62.189 1.00 53.97 100 ARG A CA 1
ATOM 730 C C . ARG A 1 100 ? 12.200 10.954 62.961 1.00 53.97 100 ARG A C 1
ATOM 732 O O . ARG A 1 100 ? 12.317 10.967 64.181 1.00 53.97 100 ARG A O 1
ATOM 739 N N . HIS A 1 101 ? 11.850 9.862 62.284 1.00 54.38 101 HIS A N 1
ATOM 740 C CA . HIS A 1 101 ? 11.456 8.623 62.959 1.00 54.38 101 HIS A CA 1
ATOM 741 C C . HIS A 1 101 ? 12.609 7.628 63.190 1.00 54.38 101 HIS A C 1
ATOM 743 O O . HIS A 1 101 ? 12.433 6.659 63.921 1.00 54.38 101 HIS A O 1
ATOM 749 N N . MET A 1 102 ? 13.789 7.877 62.608 1.00 50.97 102 MET A N 1
ATOM 750 C CA . MET A 1 102 ? 14.974 7.005 62.698 1.00 50.97 102 MET A CA 1
ATOM 751 C C . MET A 1 102 ? 16.024 7.467 63.728 1.00 50.97 102 MET A C 1
ATOM 753 O O . MET A 1 102 ? 17.047 6.813 63.879 1.00 50.97 102 MET A O 1
ATOM 757 N N . SER A 1 103 ? 15.808 8.574 64.449 1.00 54.72 103 SER A N 1
ATOM 758 C CA . SER A 1 103 ? 16.801 9.142 65.385 1.00 54.72 103 SER A CA 1
ATOM 759 C C . SER A 1 103 ? 16.460 8.981 66.874 1.00 54.72 103 SER A C 1
ATOM 761 O O . SER A 1 103 ? 17.019 9.683 67.713 1.00 54.72 103 SER A O 1
ATOM 763 N N . LYS A 1 104 ? 15.573 8.045 67.234 1.00 52.22 104 LYS A N 1
ATOM 764 C CA . LYS A 1 104 ? 15.309 7.667 68.636 1.00 52.22 104 LYS A CA 1
ATOM 765 C C . LYS A 1 104 ? 15.370 6.155 68.835 1.00 52.22 104 LYS A C 1
ATOM 767 O O . LYS A 1 104 ? 14.372 5.518 69.140 1.00 52.22 104 LYS A O 1
ATOM 772 N N . LEU A 1 105 ? 16.559 5.598 68.669 1.00 47.38 105 LEU A N 1
ATOM 773 C CA . LEU A 1 105 ? 16.974 4.380 69.358 1.00 47.38 105 LEU A CA 1
ATOM 774 C C . LEU A 1 105 ? 18.484 4.473 69.546 1.00 47.38 105 LEU A C 1
ATOM 776 O O . LEU A 1 105 ? 19.222 4.144 68.628 1.00 47.38 105 LEU A O 1
ATOM 780 N N . HIS A 1 106 ? 18.896 5.010 70.692 1.00 42.91 106 HIS A N 1
ATOM 781 C CA . HIS A 1 106 ? 20.088 4.648 71.460 1.00 42.91 106 HIS A CA 1
ATOM 782 C C . HIS A 1 106 ? 19.983 5.305 72.838 1.00 42.91 106 HIS A C 1
ATOM 784 O O . HIS A 1 106 ? 19.602 6.498 72.887 1.00 42.91 106 HIS A O 1
#

Mean predicted aligned error: 12.84 Å